Protein AF-A0A4Q4UVY7-F1 (afdb_monomer_lite)

pLDDT: mean 74.89, std 16.68, range [39.25, 94.25]

Radius of gyration: 14.24 Å; chains: 1; bounding box: 32×36×31 Å

Secondary structure (DSSP, 8-state):
--SEEETTTEEEEE-SSTTS-EEEEESS-B-TT-EEEEE--S------------SEEEEEETTTTEEEEEESS-B-TT-B----SS-TTTT--SSHHHHHHH-

Sequence (103 aa):
MDHLSIGENLFIRLCPDISKGLGMFAARKLSKGLRILTDQVTLTYESREDICKPVAWIYWNETLGAMTVHALRDIEAGEEVTLSYIQESIYLRTAEPHSRLMN

Structure (mmCIF, N/CA/C/O backbone):
data_AF-A0A4Q4UVY7-F1
#
_entry.id   AF-A0A4Q4UVY7-F1
#
loop_
_atom_site.group_PDB
_atom_site.id
_atom_site.type_symbol
_atom_site.label_atom_id
_atom_site.label_alt_id
_atom_site.label_comp_id
_atom_site.label_asym_id
_atom_site.label_entity_id
_atom_site.label_seq_id
_atom_site.pdbx_PDB_ins_code
_atom_site.Cartn_x
_atom_site.Cartn_y
_atom_site.Cartn_z
_atom_site.occupancy
_atom_site.B_iso_or_equiv
_atom_site.auth_seq_id
_atom_site.auth_comp_id
_atom_site.auth_asym_id
_atom_site.auth_atom_id
_atom_site.pdbx_PDB_model_num
ATOM 1 N N . MET A 1 1 ? 9.018 -20.700 -8.650 1.00 55.66 1 MET A N 1
ATOM 2 C CA . MET A 1 1 ? 7.971 -19.984 -7.888 1.00 55.66 1 MET A CA 1
ATOM 3 C C . MET A 1 1 ? 8.448 -18.548 -7.904 1.00 55.66 1 MET A C 1
ATOM 5 O O . MET A 1 1 ? 9.360 -18.209 -7.165 1.00 55.66 1 MET A O 1
ATOM 9 N N . ASP A 1 2 ? 7.990 -17.785 -8.894 1.00 85.62 2 ASP A N 1
ATOM 10 C CA . ASP A 1 2 ? 8.747 -16.625 -9.409 1.00 85.62 2 ASP A CA 1
ATOM 11 C C . ASP A 1 2 ? 8.333 -15.312 -8.724 1.00 85.62 2 ASP A C 1
ATOM 13 O O . ASP A 1 2 ? 8.830 -14.232 -9.036 1.00 85.62 2 ASP A O 1
ATOM 17 N N . HIS A 1 3 ? 7.399 -15.429 -7.782 1.00 86.50 3 HIS A N 1
ATOM 18 C CA . HIS A 1 3 ? 6.906 -14.381 -6.908 1.00 86.50 3 HIS A CA 1
ATOM 19 C C . HIS A 1 3 ? 6.328 -15.003 -5.626 1.00 86.50 3 HIS A C 1
ATOM 21 O O . HIS A 1 3 ? 5.965 -16.182 -5.608 1.00 86.50 3 HIS A O 1
ATOM 27 N N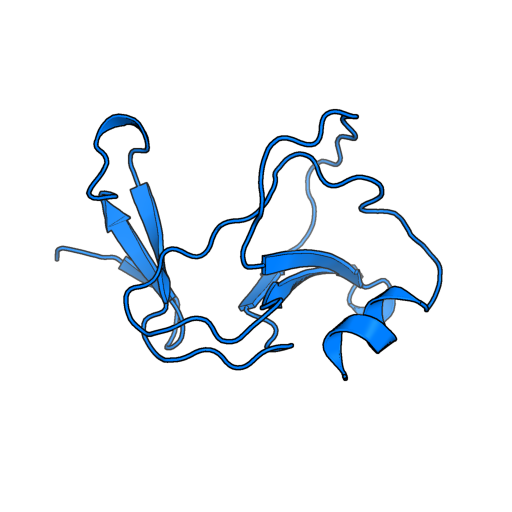 . LEU A 1 4 ? 6.223 -14.197 -4.570 1.00 90.50 4 LEU A N 1
ATOM 28 C CA . LEU A 1 4 ? 5.550 -14.532 -3.314 1.00 90.50 4 LEU A CA 1
ATOM 29 C C . LEU A 1 4 ? 4.239 -13.747 -3.220 1.00 90.50 4 LEU A C 1
ATOM 31 O O . LEU A 1 4 ? 4.269 -12.521 -3.163 1.00 90.50 4 LEU A O 1
ATOM 35 N N . SER A 1 5 ? 3.094 -14.425 -3.186 1.00 90.25 5 SER A N 1
ATOM 36 C CA . SER A 1 5 ? 1.788 -13.771 -3.025 1.00 90.25 5 SER A CA 1
ATOM 37 C C . SER A 1 5 ? 1.523 -13.395 -1.566 1.00 90.25 5 SER A C 1
ATOM 39 O O . SER A 1 5 ? 1.713 -14.211 -0.665 1.00 90.25 5 SER A O 1
ATOM 41 N N . ILE A 1 6 ? 1.038 -12.173 -1.338 1.00 86.50 6 ILE A N 1
ATOM 42 C CA . ILE A 1 6 ? 0.576 -11.684 -0.036 1.00 86.50 6 ILE A CA 1
ATOM 43 C C . ILE A 1 6 ? -0.929 -11.463 -0.140 1.00 86.50 6 ILE A C 1
ATOM 45 O O . ILE A 1 6 ? -1.411 -10.436 -0.628 1.00 86.50 6 ILE A O 1
ATOM 49 N N . GLY A 1 7 ? -1.672 -12.479 0.294 1.00 85.88 7 GLY A N 1
ATOM 50 C CA . GLY A 1 7 ? -3.112 -12.534 0.083 1.00 85.88 7 GLY A CA 1
ATOM 51 C C . GLY A 1 7 ? -3.466 -12.430 -1.403 1.00 85.88 7 GLY A C 1
ATOM 52 O O . GLY A 1 7 ? -2.773 -12.961 -2.267 1.00 85.88 7 GLY A O 1
ATOM 53 N N . GLU A 1 8 ? -4.564 -11.736 -1.688 1.00 89.25 8 GLU A N 1
ATOM 54 C CA . GLU A 1 8 ? -5.141 -11.606 -3.033 1.00 89.25 8 GLU A CA 1
ATOM 55 C C . GLU A 1 8 ? -4.842 -10.263 -3.725 1.00 89.25 8 GLU A C 1
ATOM 57 O O . GLU A 1 8 ? -5.176 -10.078 -4.896 1.00 89.25 8 GLU A O 1
ATOM 62 N N . ASN A 1 9 ? -4.252 -9.307 -3.002 1.00 89.75 9 ASN A N 1
ATOM 63 C CA . ASN A 1 9 ? -4.026 -7.944 -3.487 1.00 89.75 9 ASN A CA 1
ATOM 64 C C . ASN A 1 9 ? -2.611 -7.722 -4.007 1.00 89.75 9 ASN A C 1
ATOM 66 O O . ASN A 1 9 ? -2.410 -6.836 -4.835 1.00 89.75 9 ASN A O 1
ATOM 70 N N . LEU A 1 10 ? -1.633 -8.476 -3.503 1.00 92.12 10 LEU A N 1
ATOM 71 C CA . LEU A 1 10 ? -0.224 -8.148 -3.662 1.00 92.12 10 LEU A CA 1
ATOM 72 C C . LEU A 1 10 ? 0.622 -9.381 -3.963 1.00 92.12 10 LEU A C 1
ATOM 74 O O . LEU A 1 10 ? 0.329 -10.490 -3.516 1.00 92.12 10 LEU A O 1
ATOM 78 N N . PHE A 1 11 ? 1.727 -9.166 -4.666 1.00 93.56 11 PHE A N 1
ATOM 79 C CA . PHE A 1 11 ? 2.814 -10.131 -4.762 1.00 93.56 11 PHE A CA 1
ATOM 80 C C . PHE A 1 11 ? 4.176 -9.435 -4.735 1.00 93.56 11 PHE A C 1
ATOM 82 O O . PHE A 1 11 ? 4.314 -8.290 -5.161 1.00 93.56 11 PHE A O 1
ATOM 89 N N . ILE A 1 12 ? 5.194 -10.137 -4.245 1.00 92.81 12 ILE A N 1
ATOM 90 C CA . ILE A 1 12 ? 6.589 -9.696 -4.232 1.00 92.81 12 ILE A CA 1
ATOM 91 C C . ILE A 1 12 ? 7.346 -10.425 -5.338 1.00 92.81 12 ILE A C 1
ATOM 93 O O . ILE A 1 12 ? 7.280 -11.651 -5.426 1.00 92.81 12 ILE A O 1
ATOM 97 N N . ARG A 1 13 ? 8.098 -9.686 -6.154 1.00 93.12 13 ARG A N 1
ATOM 98 C CA . ARG A 1 13 ? 9.020 -10.241 -7.160 1.00 93.12 13 ARG A CA 1
ATOM 99 C C . ARG A 1 13 ? 10.227 -9.331 -7.354 1.00 93.12 13 ARG A C 1
ATOM 101 O O . ARG A 1 13 ? 10.242 -8.213 -6.850 1.00 93.12 13 ARG A O 1
ATOM 108 N N . LEU A 1 14 ? 11.208 -9.778 -8.134 1.00 91.81 14 LEU A N 1
ATOM 109 C CA . LEU A 1 14 ? 12.281 -8.898 -8.603 1.00 91.81 14 LEU A CA 1
ATOM 110 C C . LEU A 1 14 ? 11.697 -7.747 -9.430 1.00 91.81 14 LEU A C 1
ATOM 112 O O . LEU A 1 14 ? 10.886 -7.966 -10.336 1.00 91.81 14 LEU A O 1
ATOM 116 N N . CYS A 1 15 ? 12.104 -6.526 -9.095 1.00 87.38 15 CYS A N 1
ATOM 117 C CA . CYS A 1 15 ? 11.786 -5.352 -9.883 1.00 87.38 15 CYS A CA 1
ATOM 118 C C . CYS A 1 15 ? 12.539 -5.435 -11.225 1.00 87.38 15 CYS A C 1
ATOM 120 O O . CYS A 1 15 ? 13.713 -5.812 -11.230 1.00 87.38 15 CYS A O 1
ATOM 122 N N . PRO A 1 16 ? 11.903 -5.105 -12.369 1.00 85.94 16 PRO A N 1
ATOM 123 C CA . PRO A 1 16 ? 12.588 -5.090 -13.666 1.00 85.94 16 PRO A CA 1
ATOM 124 C C . PRO A 1 16 ? 13.813 -4.169 -13.687 1.00 85.94 16 PRO A C 1
ATOM 126 O O . PRO A 1 16 ? 14.775 -4.423 -14.408 1.00 85.94 16 PRO A O 1
ATOM 129 N N . ASP A 1 17 ? 13.776 -3.109 -12.880 1.00 84.31 17 ASP A N 1
ATOM 130 C CA . ASP A 1 17 ? 14.947 -2.303 -12.575 1.00 84.31 17 ASP A CA 1
ATOM 131 C C . ASP A 1 17 ? 15.811 -3.025 -11.534 1.00 84.31 17 ASP A C 1
ATOM 133 O O . ASP A 1 17 ? 15.518 -3.036 -10.334 1.00 84.31 17 ASP A O 1
ATOM 137 N N . ILE A 1 18 ? 16.903 -3.617 -12.014 1.00 82.19 18 ILE A N 1
ATOM 138 C CA . ILE A 1 18 ? 17.822 -4.422 -11.205 1.00 82.19 18 ILE A CA 1
ATOM 139 C C . ILE A 1 18 ? 18.479 -3.640 -10.060 1.00 82.19 18 ILE A C 1
ATOM 141 O O . ILE A 1 18 ? 18.962 -4.259 -9.116 1.00 82.19 18 ILE A O 1
ATOM 145 N N . SER A 1 19 ? 18.487 -2.301 -10.108 1.00 86.75 19 SER A N 1
ATOM 146 C CA . SER A 1 19 ? 19.036 -1.469 -9.029 1.00 86.75 19 SER A CA 1
ATOM 147 C C . SER A 1 19 ? 18.154 -1.448 -7.776 1.00 86.75 19 SER A C 1
ATOM 149 O O . SER A 1 19 ? 18.633 -1.108 -6.696 1.00 86.75 19 SER A O 1
ATOM 151 N N . LYS A 1 20 ? 16.880 -1.845 -7.903 1.00 82.25 20 LYS A N 1
ATOM 152 C CA . LYS A 1 20 ? 15.883 -1.788 -6.824 1.00 82.25 20 LYS A CA 1
ATOM 153 C C . LYS A 1 20 ? 15.738 -3.092 -6.037 1.00 82.25 20 LYS A C 1
ATOM 155 O O . LYS A 1 20 ? 15.212 -3.076 -4.929 1.00 82.25 20 LYS A O 1
ATOM 160 N N . GLY A 1 21 ? 16.193 -4.224 -6.579 1.00 90.12 21 GLY A N 1
ATOM 161 C CA . GLY A 1 21 ? 16.044 -5.533 -5.936 1.00 90.12 21 GLY A CA 1
ATOM 162 C C . GLY A 1 21 ? 14.609 -6.072 -6.000 1.00 90.12 21 GLY A C 1
ATOM 163 O O . GLY A 1 21 ? 14.055 -6.223 -7.087 1.00 90.12 21 GLY A O 1
ATOM 164 N N . LEU A 1 22 ? 14.018 -6.428 -4.853 1.00 90.44 22 LEU A N 1
ATOM 165 C CA . LEU A 1 22 ? 12.629 -6.902 -4.771 1.00 90.44 22 LEU A CA 1
ATOM 166 C C . LEU A 1 22 ? 11.654 -5.723 -4.672 1.00 90.44 22 LEU A C 1
ATOM 168 O O . LEU A 1 22 ? 11.889 -4.786 -3.918 1.00 90.44 22 LEU A O 1
ATOM 172 N N . GLY A 1 23 ? 10.535 -5.820 -5.385 1.00 88.50 23 GLY A N 1
ATOM 173 C CA . GLY A 1 23 ? 9.423 -4.876 -5.320 1.00 88.50 23 GLY A CA 1
ATOM 174 C C . GLY A 1 23 ? 8.113 -5.570 -4.950 1.00 88.50 23 GLY A C 1
ATOM 175 O O . GLY A 1 23 ? 7.959 -6.785 -5.122 1.00 88.50 23 GLY A O 1
ATOM 176 N N . MET A 1 24 ? 7.159 -4.783 -4.457 1.00 91.94 24 MET A N 1
ATOM 177 C CA . MET A 1 24 ? 5.791 -5.215 -4.176 1.00 91.94 24 MET A CA 1
ATOM 178 C C . MET A 1 24 ? 4.861 -4.696 -5.271 1.00 91.94 24 MET A C 1
ATOM 180 O O . MET A 1 24 ? 4.913 -3.523 -5.627 1.00 91.94 24 MET A O 1
ATOM 184 N N . PHE A 1 25 ? 4.005 -5.558 -5.805 1.00 93.38 25 PHE A N 1
ATOM 185 C CA . PHE A 1 25 ? 3.200 -5.270 -6.988 1.00 93.38 25 PHE A CA 1
ATOM 186 C C . PHE A 1 25 ? 1.736 -5.619 -6.756 1.00 93.38 25 PHE A C 1
ATOM 188 O O . PHE A 1 25 ? 1.422 -6.577 -6.046 1.00 93.38 25 PHE A O 1
ATOM 195 N N . ALA A 1 26 ? 0.841 -4.863 -7.387 1.00 93.38 26 ALA A N 1
ATOM 196 C CA . ALA A 1 26 ? -0.589 -5.117 -7.338 1.00 93.38 26 ALA A CA 1
ATOM 197 C C . ALA A 1 26 ? -0.944 -6.399 -8.117 1.00 93.38 26 ALA A C 1
ATOM 199 O O . ALA A 1 26 ? -0.703 -6.501 -9.319 1.00 93.38 26 ALA A O 1
ATOM 200 N N . ALA A 1 27 ? -1.537 -7.386 -7.442 1.00 92.62 27 ALA A N 1
ATOM 201 C CA . ALA A 1 27 ? -2.017 -8.632 -8.054 1.00 92.62 27 ALA A CA 1
ATOM 202 C C . ALA A 1 27 ? -3.292 -8.427 -8.885 1.00 92.62 27 ALA A C 1
ATOM 204 O O . ALA A 1 27 ? -3.577 -9.182 -9.812 1.00 92.62 27 ALA A O 1
ATOM 205 N N . ARG A 1 28 ? -4.054 -7.387 -8.549 1.00 92.56 28 ARG A N 1
ATOM 206 C CA . ARG A 1 28 ? -5.268 -6.946 -9.233 1.00 92.56 28 ARG A CA 1
ATOM 207 C C . ARG A 1 28 ? -5.352 -5.426 -9.185 1.00 92.56 28 ARG A C 1
ATOM 209 O O . ARG A 1 28 ? -4.587 -4.795 -8.463 1.00 92.56 28 ARG A O 1
ATOM 216 N N . LYS A 1 29 ? -6.333 -4.850 -9.880 1.00 93.00 29 LYS A N 1
ATOM 217 C CA . LYS A 1 29 ? -6.649 -3.430 -9.731 1.00 93.00 29 LYS A CA 1
ATOM 218 C C . LYS A 1 29 ? -7.012 -3.110 -8.275 1.00 93.00 29 LYS A C 1
ATOM 220 O O . LYS A 1 29 ? -7.882 -3.764 -7.696 1.00 93.00 29 LYS A O 1
ATOM 225 N N . LEU A 1 30 ? -6.356 -2.102 -7.707 1.00 92.62 30 LEU A N 1
ATOM 226 C CA . LEU A 1 30 ? -6.633 -1.584 -6.369 1.00 92.62 30 LEU A CA 1
ATOM 227 C C . LEU A 1 30 ? -7.283 -0.212 -6.509 1.00 92.62 30 LEU A C 1
ATOM 229 O O . LEU A 1 30 ? -6.695 0.693 -7.096 1.00 92.62 30 LEU A O 1
ATOM 233 N N . SER A 1 31 ? -8.496 -0.066 -5.986 1.00 91.81 31 SER A N 1
ATOM 234 C CA . SER A 1 31 ? -9.209 1.210 -6.013 1.00 91.81 31 SER A CA 1
ATOM 235 C C . SER A 1 31 ? -8.569 2.225 -5.071 1.00 91.81 31 SER A C 1
ATOM 237 O O . SER A 1 31 ? -8.080 1.864 -3.994 1.00 91.81 31 SER A O 1
ATOM 239 N N . LYS A 1 32 ? -8.639 3.506 -5.441 1.00 86.06 32 LYS A N 1
ATOM 240 C CA . LYS A 1 32 ? -8.285 4.614 -4.542 1.00 86.06 32 LYS A CA 1
ATOM 241 C C . LYS A 1 32 ? -8.916 4.437 -3.149 1.00 86.06 32 LYS A C 1
ATOM 243 O O . LYS A 1 32 ? -10.072 4.043 -3.019 1.00 86.06 32 LYS A O 1
ATOM 248 N N . GLY A 1 33 ? -8.143 4.733 -2.103 1.00 82.50 33 GLY A N 1
ATOM 249 C CA . GLY A 1 33 ? -8.579 4.657 -0.707 1.00 82.50 33 GLY A CA 1
ATOM 250 C C . GLY A 1 33 ? -8.528 3.254 -0.095 1.00 82.50 33 GLY A C 1
ATOM 251 O O . GLY A 1 33 ? -8.574 3.141 1.135 1.00 82.50 33 GLY A O 1
ATOM 252 N N . LEU A 1 34 ? -8.361 2.195 -0.901 1.00 85.62 34 LEU A N 1
ATOM 253 C CA . LEU A 1 34 ? -8.205 0.830 -0.398 1.00 85.62 34 LEU A CA 1
ATOM 254 C C . LEU A 1 34 ? -7.044 0.765 0.600 1.00 85.62 34 LEU A C 1
ATOM 256 O O . LEU A 1 34 ? -5.935 1.220 0.309 1.00 85.62 34 LEU A O 1
ATOM 260 N N . ARG A 1 35 ? -7.303 0.174 1.771 1.00 85.12 35 ARG A N 1
ATOM 261 C CA . ARG A 1 35 ? -6.264 -0.117 2.759 1.00 85.12 35 ARG A CA 1
ATOM 262 C C . ARG A 1 35 ? -5.474 -1.340 2.305 1.00 85.12 35 ARG A C 1
ATOM 264 O O . ARG A 1 35 ? -6.003 -2.446 2.284 1.00 85.12 35 ARG A O 1
ATOM 271 N N . ILE A 1 36 ? -4.221 -1.118 1.937 1.00 84.88 36 ILE A N 1
ATOM 272 C CA . ILE A 1 36 ? -3.311 -2.117 1.375 1.00 84.88 36 ILE A CA 1
ATOM 273 C C . ILE A 1 36 ? -2.663 -2.953 2.485 1.00 84.88 36 ILE A C 1
ATOM 275 O O . ILE A 1 36 ? -2.579 -4.172 2.370 1.00 84.88 36 ILE A O 1
ATOM 279 N N . LEU A 1 37 ? -2.219 -2.304 3.563 1.00 83.06 37 LEU A N 1
ATOM 280 C CA . LEU A 1 37 ? -1.515 -2.941 4.677 1.00 83.06 37 LEU A CA 1
ATOM 281 C C . LEU A 1 37 ? -1.954 -2.314 6.000 1.00 83.06 37 LEU A C 1
ATOM 283 O O . LEU A 1 37 ? -2.292 -1.131 6.054 1.00 83.06 37 LEU A O 1
ATOM 287 N N . THR A 1 38 ? -1.941 -3.112 7.063 1.00 76.38 38 THR A N 1
ATOM 288 C CA . THR A 1 38 ? -1.978 -2.643 8.452 1.00 76.38 38 THR A CA 1
ATOM 289 C C . THR A 1 38 ? -0.848 -3.330 9.200 1.00 76.38 38 THR A C 1
ATOM 291 O O . THR A 1 38 ? -0.772 -4.555 9.140 1.00 76.38 38 THR A O 1
ATOM 294 N N . ASP A 1 39 ? 0.014 -2.571 9.872 1.00 72.75 39 ASP A N 1
ATOM 295 C CA . ASP A 1 39 ? 1.141 -3.137 10.616 1.00 72.75 39 ASP A CA 1
ATOM 296 C C . ASP A 1 39 ? 1.445 -2.352 11.901 1.00 72.75 39 ASP A C 1
ATOM 298 O O . ASP A 1 39 ? 1.155 -1.156 12.016 1.00 72.75 39 ASP A O 1
ATOM 302 N N . GLN A 1 40 ? 2.018 -3.043 12.882 1.00 68.75 40 GLN A N 1
ATOM 303 C CA . GLN A 1 40 ? 2.472 -2.467 14.143 1.00 68.75 40 GLN A CA 1
ATOM 304 C C . GLN A 1 40 ? 3.825 -1.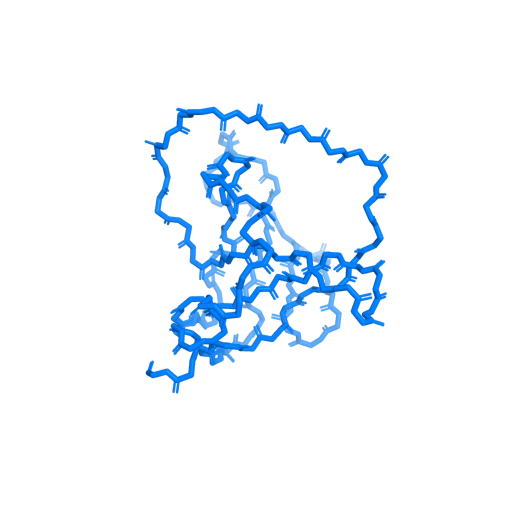778 13.936 1.00 68.75 40 GLN A C 1
ATOM 306 O O . GLN A 1 40 ? 4.753 -2.342 13.358 1.00 68.75 40 GLN A O 1
ATOM 311 N N . VAL A 1 41 ? 3.967 -0.543 14.420 1.00 59.62 41 VAL A N 1
ATOM 312 C CA . VAL A 1 41 ? 5.220 0.203 14.238 1.00 59.62 41 VAL A CA 1
ATOM 313 C C . VAL A 1 41 ? 6.229 -0.188 15.299 1.00 59.62 41 VAL A C 1
ATOM 315 O O . VAL A 1 41 ? 5.984 -0.010 16.487 1.00 59.62 41 VAL A O 1
ATOM 318 N N . THR A 1 42 ? 7.394 -0.655 14.855 1.00 56.34 42 THR A N 1
ATOM 319 C CA . THR A 1 42 ? 8.518 -0.968 15.752 1.00 56.34 42 THR A CA 1
ATOM 320 C C . THR A 1 42 ? 9.478 0.219 15.925 1.00 56.34 42 THR A C 1
ATOM 322 O O . THR A 1 42 ? 10.107 0.351 16.970 1.00 56.34 42 THR A O 1
ATOM 325 N N . LEU A 1 43 ? 9.586 1.111 14.932 1.00 50.00 43 LEU A N 1
ATOM 326 C CA . LEU A 1 43 ? 10.466 2.284 14.974 1.00 50.00 43 LEU A CA 1
ATOM 327 C C . LEU A 1 43 ? 9.886 3.429 14.137 1.00 50.00 43 LEU A C 1
ATOM 329 O O . LEU A 1 43 ? 9.439 3.213 13.012 1.00 50.00 43 LEU A O 1
ATOM 333 N N . THR A 1 44 ? 9.932 4.647 14.671 1.00 56.94 44 THR A N 1
ATOM 334 C CA . THR A 1 44 ? 9.491 5.868 13.988 1.00 56.94 44 THR A CA 1
ATOM 335 C C . THR A 1 44 ? 10.671 6.801 13.749 1.00 56.94 44 THR A C 1
ATOM 337 O O . THR A 1 44 ? 11.426 7.086 14.677 1.00 56.94 44 THR A O 1
ATOM 340 N N . TYR A 1 45 ? 10.814 7.305 12.526 1.00 53.94 45 TYR A N 1
ATOM 341 C CA . TYR A 1 45 ? 11.842 8.273 12.149 1.00 53.94 45 TYR A CA 1
ATOM 342 C C . TYR A 1 45 ? 11.223 9.353 11.256 1.00 53.94 45 TYR A C 1
ATOM 344 O O . TYR A 1 45 ? 10.430 9.037 10.372 1.00 53.94 45 TYR A O 1
ATOM 352 N N . GLU A 1 46 ? 11.570 10.617 11.498 1.00 56.06 46 GLU A N 1
ATOM 353 C CA . GLU A 1 46 ? 11.122 11.763 10.703 1.00 56.06 46 GLU A CA 1
ATOM 354 C C . GLU A 1 46 ? 12.294 12.289 9.867 1.00 56.06 46 GLU A C 1
ATOM 356 O O . GLU A 1 46 ? 13.337 12.654 10.413 1.00 56.06 46 GLU A O 1
ATOM 361 N N . SER A 1 47 ? 12.122 12.383 8.551 1.00 49.19 47 SER A N 1
ATOM 362 C CA . SER A 1 47 ? 13.039 13.109 7.666 1.00 49.19 47 SER A CA 1
ATOM 363 C C . SER A 1 47 ? 12.283 14.141 6.827 1.00 49.19 47 SER A C 1
ATOM 365 O O . SER A 1 47 ? 11.057 14.121 6.743 1.00 49.19 47 SER A O 1
ATOM 367 N N . ARG A 1 48 ? 13.023 15.115 6.284 1.00 48.97 48 ARG A N 1
ATOM 368 C CA . ARG A 1 48 ? 12.497 16.388 5.755 1.00 48.97 48 ARG A CA 1
ATOM 369 C C . ARG A 1 48 ? 12.776 16.623 4.266 1.00 48.97 48 ARG A C 1
ATOM 371 O O . ARG A 1 48 ? 12.817 17.767 3.834 1.00 48.97 48 ARG A O 1
ATOM 378 N N . GLU A 1 49 ? 12.997 15.576 3.480 1.00 49.50 49 GLU A N 1
ATOM 379 C CA . GLU A 1 49 ? 13.301 15.726 2.051 1.00 49.50 49 GLU A CA 1
ATOM 380 C C . GLU A 1 49 ? 12.314 14.954 1.175 1.00 49.50 49 GLU A C 1
ATOM 382 O O . GLU A 1 49 ? 12.208 13.731 1.247 1.00 49.50 49 GLU A O 1
ATOM 387 N N . ASP A 1 50 ? 11.593 15.700 0.340 1.00 51.72 50 ASP A N 1
ATOM 388 C CA . ASP A 1 50 ? 10.537 15.211 -0.540 1.00 51.72 50 ASP A CA 1
ATOM 389 C C . ASP A 1 50 ? 11.083 15.049 -1.969 1.00 51.72 50 ASP A C 1
ATOM 391 O O . ASP A 1 50 ? 11.345 16.031 -2.666 1.00 51.72 50 ASP A O 1
ATOM 395 N N . ILE A 1 51 ? 11.340 13.807 -2.397 1.00 50.91 51 ILE A N 1
ATOM 396 C CA . ILE A 1 51 ? 11.912 13.515 -3.731 1.00 50.91 51 ILE A CA 1
ATOM 397 C C . ILE A 1 51 ? 11.076 12.476 -4.504 1.00 50.91 51 ILE A C 1
ATOM 399 O O . ILE A 1 51 ? 11.350 12.199 -5.672 1.00 50.91 51 ILE A O 1
ATOM 403 N N . CYS A 1 52 ? 10.006 11.915 -3.929 1.00 55.44 52 CYS A N 1
ATOM 404 C CA . CYS A 1 52 ? 9.263 10.840 -4.591 1.00 55.44 52 CYS A CA 1
ATOM 405 C C . CYS A 1 52 ? 7.759 11.109 -4.655 1.00 55.44 52 CYS A C 1
ATOM 407 O O . CYS A 1 52 ? 7.161 11.579 -3.697 1.00 55.44 52 CYS A O 1
ATOM 409 N N . LYS A 1 53 ? 7.133 10.766 -5.788 1.00 68.69 53 LYS A N 1
ATOM 410 C CA . LYS A 1 53 ? 5.672 10.766 -5.967 1.00 68.69 53 LYS A CA 1
ATOM 411 C C . LYS A 1 53 ? 5.146 9.337 -5.769 1.00 68.69 53 LYS A C 1
ATOM 413 O O . LYS A 1 53 ? 5.021 8.619 -6.764 1.00 68.69 53 LYS A O 1
ATOM 418 N N . PRO A 1 54 ? 4.894 8.883 -4.528 1.00 78.19 54 PRO A N 1
ATOM 419 C CA . PRO A 1 54 ? 4.423 7.527 -4.284 1.00 78.19 54 PRO A CA 1
ATOM 420 C C . PRO A 1 54 ? 2.979 7.341 -4.755 1.00 78.19 54 PRO A C 1
ATOM 422 O O . PRO A 1 54 ? 2.213 8.299 -4.879 1.00 78.19 54 PRO A O 1
ATOM 425 N N . VAL A 1 55 ? 2.593 6.087 -4.988 1.00 81.06 55 VAL A N 1
ATOM 426 C CA . VAL A 1 55 ? 1.211 5.718 -5.357 1.00 81.06 55 VAL A CA 1
ATOM 427 C C . VAL A 1 55 ? 0.354 5.354 -4.142 1.00 81.06 55 VAL A C 1
ATOM 429 O O . VAL A 1 55 ? -0.871 5.269 -4.250 1.00 81.06 55 VAL A O 1
ATOM 432 N N . ALA A 1 56 ? 0.983 5.176 -2.980 1.00 82.12 56 ALA A N 1
ATOM 433 C CA . ALA A 1 56 ? 0.331 4.918 -1.706 1.00 82.12 56 ALA A CA 1
ATOM 434 C C . ALA A 1 56 ? 0.916 5.796 -0.579 1.00 82.12 56 ALA A C 1
ATOM 436 O O . ALA A 1 56 ? 2.061 6.246 -0.650 1.00 82.12 56 ALA A O 1
ATOM 437 N N . TRP A 1 57 ? 0.126 6.037 0.470 1.00 81.38 57 TRP A N 1
ATOM 438 C CA . TRP A 1 57 ? 0.541 6.763 1.678 1.00 81.38 57 TRP A CA 1
ATOM 439 C C . TRP A 1 57 ? 0.355 5.934 2.934 1.00 81.38 57 TRP A C 1
ATOM 441 O O . TRP A 1 57 ? -0.561 5.115 3.012 1.00 81.38 57 TRP A O 1
ATOM 451 N N . ILE A 1 58 ? 1.202 6.197 3.927 1.00 79.19 58 ILE A N 1
ATOM 452 C CA . ILE A 1 58 ? 1.129 5.575 5.246 1.00 79.19 58 ILE A CA 1
ATOM 453 C C . ILE A 1 58 ? 0.546 6.567 6.259 1.00 79.19 58 ILE A C 1
ATOM 455 O O . ILE A 1 58 ? 0.908 7.742 6.268 1.00 79.19 58 ILE A O 1
ATOM 459 N N . TYR A 1 59 ? -0.332 6.080 7.132 1.00 76.88 59 TYR A N 1
ATOM 460 C CA . TYR A 1 59 ? -0.993 6.848 8.186 1.00 76.88 59 TYR A CA 1
ATOM 461 C C . TYR A 1 59 ? -1.038 6.082 9.499 1.00 76.88 59 TYR A C 1
ATOM 463 O O . TYR A 1 59 ? -1.394 4.902 9.498 1.00 76.88 59 TYR A O 1
ATOM 471 N N . TRP A 1 60 ? -0.791 6.760 10.622 1.00 76.38 60 TRP A N 1
ATOM 472 C CA . TRP A 1 60 ? -1.062 6.188 11.941 1.00 76.38 60 TRP A CA 1
ATOM 473 C C . TRP A 1 60 ? -2.561 6.243 12.238 1.00 76.38 60 TRP A C 1
ATOM 475 O O . TRP A 1 60 ? -3.165 7.315 12.253 1.00 76.38 60 TRP A O 1
ATOM 485 N N . ASN A 1 61 ? -3.168 5.085 12.479 1.00 78.06 61 ASN A N 1
ATOM 486 C CA . ASN A 1 61 ? -4.553 4.975 12.905 1.00 78.06 61 ASN A CA 1
ATOM 487 C C . ASN A 1 61 ? -4.594 4.731 14.418 1.00 78.06 61 ASN A C 1
ATOM 489 O O . ASN A 1 61 ? -4.310 3.624 14.872 1.00 78.06 61 ASN A O 1
ATOM 493 N N . GLU A 1 62 ? -4.975 5.751 15.193 1.00 78.69 62 GLU A N 1
ATOM 494 C CA . GLU A 1 62 ? -5.017 5.657 16.660 1.00 78.69 62 GLU A CA 1
ATOM 495 C C . GLU A 1 62 ? -6.012 4.607 17.165 1.00 78.69 62 GLU A C 1
ATOM 497 O O . GLU A 1 62 ? -5.723 3.911 18.133 1.00 78.69 62 GLU A O 1
ATOM 502 N N . THR A 1 63 ? -7.153 4.435 16.490 1.00 80.06 63 THR A N 1
ATOM 503 C CA . THR A 1 63 ? -8.160 3.430 16.868 1.00 80.06 63 THR A CA 1
ATOM 504 C C . THR A 1 63 ? -7.629 2.006 16.727 1.00 80.06 63 THR A C 1
ATOM 506 O O . THR A 1 63 ? -7.953 1.147 17.542 1.00 80.06 63 THR A O 1
ATOM 509 N N . LEU A 1 64 ? -6.825 1.750 15.694 1.00 78.94 64 LEU A N 1
ATOM 510 C CA . LEU A 1 64 ? -6.211 0.444 15.454 1.00 78.94 64 LEU A CA 1
ATOM 511 C C . LEU A 1 64 ? -4.859 0.283 16.158 1.00 78.94 64 LEU A C 1
ATOM 513 O O . LEU A 1 64 ? -4.334 -0.827 16.190 1.00 78.94 64 LEU A O 1
ATOM 517 N N . GLY A 1 65 ? -4.280 1.372 16.675 1.00 77.88 65 GLY A N 1
ATOM 518 C CA . GLY A 1 65 ? -2.913 1.391 17.188 1.00 77.88 65 GLY A CA 1
ATOM 519 C C . GLY A 1 65 ? -1.904 0.878 16.158 1.00 77.88 65 GLY A C 1
ATOM 520 O O . GLY A 1 65 ? -1.031 0.091 16.507 1.00 77.88 65 GLY A O 1
ATOM 521 N N . ALA A 1 66 ? -2.075 1.228 14.879 1.00 76.81 66 ALA A N 1
ATOM 522 C CA . ALA A 1 66 ? -1.302 0.653 13.777 1.00 76.81 66 ALA A CA 1
ATOM 523 C C . ALA A 1 66 ? -1.067 1.659 12.644 1.00 76.81 66 ALA A C 1
ATOM 525 O O . ALA A 1 66 ? -1.893 2.545 12.408 1.00 76.81 66 ALA A O 1
ATOM 526 N N . MET A 1 67 ? 0.014 1.472 11.880 1.00 80.56 67 MET A N 1
ATOM 527 C CA . MET A 1 67 ? 0.163 2.141 10.588 1.00 80.56 67 MET A CA 1
ATOM 528 C C . MET A 1 67 ? -0.699 1.454 9.549 1.00 80.56 67 MET A C 1
ATOM 530 O O . MET A 1 67 ? -0.765 0.231 9.467 1.00 80.56 67 MET A O 1
ATOM 534 N N . THR A 1 68 ? -1.334 2.264 8.722 1.00 83.38 68 THR A N 1
ATOM 535 C CA . THR A 1 68 ? -2.201 1.834 7.636 1.00 83.38 68 THR A CA 1
ATOM 536 C C . THR A 1 68 ? -1.696 2.425 6.336 1.00 83.38 68 THR A C 1
ATOM 538 O O . THR A 1 68 ? -1.398 3.615 6.266 1.00 83.38 68 THR A O 1
ATOM 541 N N . VAL A 1 69 ? -1.580 1.593 5.306 1.00 84.06 69 VAL A N 1
ATOM 542 C CA . VAL A 1 69 ? -1.157 2.016 3.968 1.00 84.06 69 VAL A CA 1
ATOM 543 C C . VAL A 1 69 ? -2.381 2.112 3.073 1.00 84.06 69 VAL A C 1
ATOM 545 O O . VAL A 1 69 ? -3.161 1.164 3.017 1.00 84.06 69 VAL A O 1
ATOM 548 N N . HIS A 1 70 ? -2.547 3.222 2.359 1.00 85.81 70 HIS A N 1
ATOM 549 C CA . HIS A 1 70 ? -3.705 3.490 1.510 1.00 85.81 70 HIS A CA 1
ATOM 550 C C . HIS A 1 70 ? -3.297 3.896 0.093 1.00 85.81 70 HIS A C 1
ATOM 552 O O . HIS A 1 70 ? -2.385 4.703 -0.083 1.00 85.81 70 HIS A O 1
ATOM 558 N N . ALA A 1 71 ? -4.002 3.375 -0.914 1.00 85.00 71 ALA A N 1
ATOM 559 C CA . ALA A 1 71 ? -3.826 3.782 -2.309 1.00 85.00 71 ALA A CA 1
ATOM 560 C C . ALA A 1 71 ? -4.277 5.242 -2.522 1.00 85.00 71 ALA A C 1
ATOM 562 O O . ALA A 1 71 ? -5.395 5.607 -2.150 1.00 85.00 71 ALA A O 1
ATOM 563 N N . LEU A 1 72 ? -3.439 6.075 -3.148 1.00 82.88 72 LEU A N 1
ATOM 564 C CA . LEU A 1 72 ? -3.747 7.492 -3.428 1.00 82.88 72 LEU A CA 1
ATOM 565 C C . LEU A 1 72 ? -4.547 7.707 -4.704 1.00 82.88 72 LEU A C 1
ATOM 567 O O . LEU A 1 72 ? -5.200 8.736 -4.884 1.00 82.88 72 LEU A O 1
ATOM 571 N N . ARG A 1 73 ? -4.490 6.718 -5.583 1.00 87.19 73 ARG A N 1
ATOM 572 C CA . ARG A 1 73 ? -5.218 6.622 -6.838 1.00 87.19 73 ARG A CA 1
ATOM 573 C C . ARG A 1 73 ? -5.480 5.153 -7.127 1.00 87.19 73 ARG A C 1
ATOM 575 O O . ARG A 1 73 ? -4.987 4.288 -6.405 1.00 87.19 73 ARG A O 1
ATOM 582 N N . ASP A 1 74 ? -6.201 4.889 -8.204 1.00 90.50 74 ASP A N 1
ATOM 583 C CA . ASP A 1 74 ? -6.248 3.545 -8.758 1.00 90.50 74 ASP A CA 1
ATOM 584 C C . ASP A 1 74 ? -4.829 3.066 -9.107 1.00 90.50 74 ASP A C 1
ATOM 586 O O . ASP A 1 74 ? -4.033 3.812 -9.693 1.00 90.50 74 ASP A O 1
ATOM 590 N N . ILE A 1 75 ? -4.521 1.831 -8.714 1.00 91.25 75 ILE A N 1
ATOM 591 C CA . ILE A 1 75 ? -3.267 1.135 -9.017 1.00 91.25 75 ILE A CA 1
ATOM 592 C C . ILE A 1 75 ? -3.630 -0.053 -9.897 1.00 91.25 75 ILE A C 1
ATOM 594 O O . ILE A 1 75 ? -4.448 -0.892 -9.508 1.00 91.25 75 ILE A O 1
ATOM 598 N N . GLU A 1 76 ? -3.061 -0.105 -11.095 1.00 94.25 76 GLU A N 1
ATOM 599 C CA . GLU A 1 76 ? -3.404 -1.139 -12.068 1.00 94.25 76 GLU A CA 1
ATOM 600 C C . GLU A 1 76 ? -2.678 -2.456 -11.765 1.00 94.25 76 GLU A C 1
ATOM 602 O O . GLU A 1 76 ? -1.630 -2.491 -11.117 1.00 94.25 76 GLU A O 1
ATOM 607 N N . ALA A 1 77 ? -3.242 -3.574 -12.226 1.00 92.88 77 ALA A N 1
ATOM 608 C CA . ALA A 1 77 ? -2.625 -4.881 -12.017 1.00 92.88 77 ALA A CA 1
ATOM 609 C C . ALA A 1 77 ? -1.213 -4.926 -12.635 1.00 92.88 77 ALA A C 1
ATOM 611 O O . ALA A 1 77 ? -1.004 -4.536 -13.783 1.00 92.88 77 ALA A O 1
ATOM 612 N N . GLY A 1 78 ? -0.244 -5.424 -11.869 1.00 91.12 78 GLY A N 1
ATOM 613 C CA . GLY A 1 78 ? 1.168 -5.479 -12.247 1.00 91.12 78 GLY A CA 1
ATOM 614 C C . GLY A 1 78 ? 1.962 -4.197 -11.977 1.00 91.12 78 GLY A C 1
ATOM 615 O O . GLY A 1 78 ? 3.180 -4.213 -12.161 1.00 91.12 78 GLY A O 1
ATOM 616 N N . GLU A 1 79 ? 1.319 -3.120 -11.519 1.00 90.56 79 GLU A N 1
ATOM 617 C CA . GLU A 1 79 ? 1.991 -1.885 -11.113 1.00 90.56 79 GLU A CA 1
ATOM 618 C C . GLU A 1 79 ? 2.704 -2.051 -9.757 1.00 90.56 79 GLU A C 1
ATOM 620 O O . GLU A 1 79 ? 2.199 -2.714 -8.847 1.00 90.56 79 GLU A O 1
ATOM 625 N N . GLU A 1 80 ? 3.899 -1.463 -9.628 1.00 90.12 80 GLU A N 1
ATOM 626 C CA . GLU A 1 80 ? 4.674 -1.459 -8.382 1.00 90.12 80 GLU A CA 1
ATOM 627 C C . GLU A 1 80 ? 4.028 -0.518 -7.356 1.00 90.12 80 GLU A C 1
ATOM 629 O O . GLU A 1 80 ? 3.834 0.673 -7.610 1.00 90.12 80 GLU A O 1
ATOM 634 N N . VAL A 1 81 ? 3.715 -1.044 -6.173 1.00 87.56 81 VAL A N 1
ATOM 635 C CA . VAL A 1 81 ? 3.203 -0.254 -5.054 1.00 87.56 81 VAL A CA 1
ATOM 636 C C . VAL A 1 81 ? 4.385 0.416 -4.363 1.00 87.56 81 VAL A C 1
ATOM 638 O O . VAL A 1 81 ? 5.139 -0.220 -3.629 1.00 87.56 81 VAL A O 1
ATOM 641 N N . THR A 1 82 ? 4.536 1.717 -4.592 1.00 83.19 82 THR A N 1
ATOM 642 C CA . THR A 1 82 ? 5.598 2.542 -4.011 1.00 83.19 82 THR A CA 1
ATOM 643 C C . THR A 1 82 ? 5.088 3.403 -2.858 1.00 83.19 82 THR A C 1
ATOM 645 O O . THR A 1 82 ? 3.980 3.945 -2.893 1.00 83.19 82 THR A O 1
ATOM 648 N N . LEU A 1 83 ? 5.937 3.544 -1.841 1.00 77.94 83 LEU A N 1
ATOM 649 C CA . LEU A 1 83 ? 5.751 4.406 -0.677 1.00 77.94 83 LEU A CA 1
ATOM 650 C C . LEU A 1 83 ? 6.930 5.373 -0.607 1.00 77.94 83 LEU A C 1
ATOM 652 O O . LEU A 1 83 ? 8.043 5.014 -0.991 1.00 77.94 83 LEU A O 1
ATOM 656 N N . SER A 1 84 ? 6.702 6.584 -0.100 1.00 72.88 84 SER A N 1
ATOM 657 C CA . SER A 1 84 ? 7.822 7.434 0.294 1.00 72.88 84 SER A CA 1
ATOM 658 C C . SER A 1 84 ? 8.237 7.056 1.709 1.00 72.88 84 SER A C 1
ATOM 660 O O . SER A 1 84 ? 7.411 7.070 2.619 1.00 72.88 84 SER A O 1
ATOM 662 N N . TYR A 1 85 ? 9.518 6.743 1.900 1.00 66.94 85 TYR A N 1
ATOM 663 C CA . TYR A 1 85 ? 10.105 6.587 3.236 1.00 66.94 85 TYR A CA 1
ATOM 664 C C . TYR A 1 85 ? 10.145 7.911 4.001 1.00 66.94 85 TYR A C 1
ATOM 666 O O . TYR A 1 85 ? 10.184 7.921 5.227 1.00 66.94 85 TYR A O 1
ATOM 674 N N . ILE A 1 86 ? 10.136 9.018 3.260 1.00 62.78 86 ILE A N 1
ATOM 675 C CA . ILE A 1 86 ? 10.183 10.376 3.772 1.00 62.78 86 ILE A CA 1
ATOM 676 C C . ILE A 1 86 ? 8.863 11.035 3.389 1.00 62.78 86 ILE A C 1
ATOM 678 O O . ILE A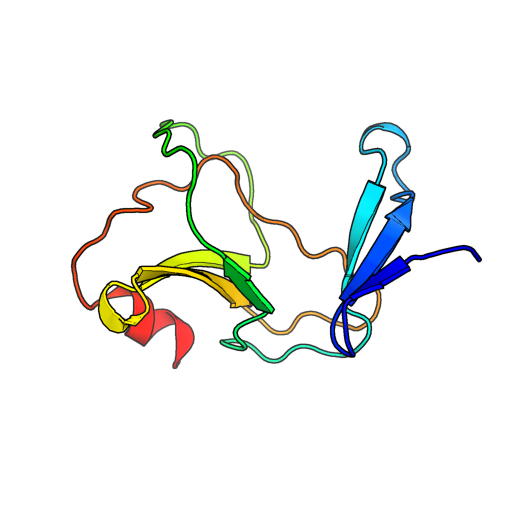 1 86 ? 8.714 11.591 2.303 1.00 62.78 86 ILE A O 1
ATOM 682 N N . GLN A 1 87 ? 7.851 10.874 4.235 1.00 60.56 87 GLN A N 1
ATOM 683 C CA . GLN A 1 87 ? 6.612 11.635 4.109 1.00 60.56 87 GLN A CA 1
ATOM 684 C C . GLN A 1 87 ? 6.696 12.821 5.063 1.00 60.56 87 GLN A C 1
ATOM 686 O O . GLN A 1 87 ? 6.839 12.623 6.273 1.00 60.56 87 GLN A O 1
ATOM 691 N N . GLU A 1 88 ? 6.561 14.043 4.537 1.00 50.84 88 GLU A N 1
ATOM 692 C CA . GLU A 1 88 ? 6.287 15.195 5.391 1.00 50.84 88 GLU A CA 1
ATOM 693 C C . GLU A 1 88 ? 5.049 14.875 6.233 1.00 50.84 88 GLU A C 1
ATOM 695 O O . GLU A 1 88 ? 3.950 14.652 5.721 1.00 50.84 88 GLU A O 1
ATOM 700 N N . SER A 1 89 ? 5.241 14.836 7.551 1.00 51.72 89 SER A N 1
ATOM 701 C CA . SER A 1 89 ? 4.190 14.677 8.553 1.00 51.72 89 SER A CA 1
ATOM 702 C C . SER A 1 89 ? 3.371 13.373 8.473 1.00 51.72 89 SER A C 1
ATOM 704 O O . SER A 1 89 ? 2.145 13.381 8.395 1.00 51.72 89 SER A O 1
ATOM 706 N N . ILE A 1 90 ? 4.029 12.225 8.679 1.00 49.84 90 ILE A N 1
ATOM 707 C CA . ILE A 1 90 ? 3.347 10.983 9.123 1.00 49.84 90 ILE A CA 1
ATOM 708 C C . ILE A 1 90 ? 2.544 11.159 10.438 1.00 49.84 90 ILE A C 1
ATOM 710 O O . ILE A 1 90 ? 1.749 10.293 10.798 1.00 49.84 90 ILE A O 1
ATOM 714 N N . TYR A 1 91 ? 2.708 12.299 11.126 1.00 45.44 91 TYR A N 1
ATOM 715 C CA . TYR A 1 91 ? 2.017 12.700 12.357 1.00 45.44 91 TYR A CA 1
ATOM 716 C C . TYR A 1 91 ? 1.045 13.881 12.203 1.00 45.44 91 TYR A C 1
ATOM 718 O O . TYR A 1 91 ? 0.855 14.638 13.161 1.00 45.44 91 TYR A O 1
ATOM 726 N N . LEU A 1 92 ? 0.399 14.081 11.050 1.00 45.50 92 LEU A N 1
ATOM 727 C CA . LEU A 1 92 ? -0.794 14.940 11.041 1.00 45.50 92 LEU A CA 1
ATOM 728 C C . LEU A 1 92 ? -1.889 14.261 11.876 1.00 45.50 92 LEU A C 1
ATOM 730 O O . LEU A 1 92 ? -2.664 13.451 11.383 1.00 45.50 92 LEU A O 1
ATOM 734 N N . ARG A 1 93 ? -1.929 14.606 13.168 1.00 45.22 93 ARG A N 1
ATOM 735 C CA . ARG A 1 93 ? -2.930 14.193 14.171 1.00 45.22 93 ARG A CA 1
ATOM 736 C C . ARG A 1 93 ? -4.331 14.752 13.894 1.00 45.22 93 ARG A C 1
ATOM 738 O O . ARG A 1 93 ? -5.222 14.626 14.726 1.00 45.22 93 ARG A O 1
ATOM 745 N N . THR A 1 94 ? -4.538 15.430 12.771 1.00 42.59 94 THR A N 1
ATOM 746 C CA . THR A 1 94 ? -5.785 16.120 12.448 1.00 42.59 94 THR A CA 1
ATOM 747 C C . THR A 1 94 ? -6.544 15.374 11.362 1.00 42.59 94 THR A C 1
ATOM 749 O O . THR A 1 94 ? -5.962 14.825 10.437 1.00 42.59 94 THR A O 1
ATOM 752 N N . ALA A 1 95 ? -7.871 15.363 11.473 1.00 48.53 95 ALA A N 1
ATOM 753 C CA . ALA A 1 95 ? -8.824 14.628 10.636 1.00 48.53 95 ALA A CA 1
ATOM 754 C C . ALA A 1 95 ? -8.835 14.993 9.129 1.00 48.53 95 ALA A C 1
ATOM 756 O O . ALA A 1 95 ? -9.646 14.468 8.367 1.00 48.53 95 ALA A O 1
ATOM 757 N N . GLU A 1 96 ? -7.953 15.882 8.673 1.00 47.09 96 GLU A N 1
ATOM 758 C CA . GLU A 1 96 ? -7.919 16.401 7.303 1.00 47.09 96 GLU A CA 1
ATOM 759 C C . GLU A 1 96 ? -7.510 15.376 6.220 1.00 47.09 96 GLU A C 1
ATOM 761 O O . GLU A 1 96 ? -8.093 15.424 5.133 1.00 47.09 96 GLU A O 1
ATOM 766 N N . PRO A 1 97 ? -6.592 14.410 6.437 1.00 52.88 97 PRO A N 1
ATOM 767 C CA . PRO A 1 97 ? -6.150 13.507 5.372 1.00 52.88 97 PRO A CA 1
ATOM 768 C C . PRO A 1 97 ? -7.218 12.511 4.912 1.00 52.88 97 PRO A C 1
ATOM 770 O O . PRO A 1 97 ? -7.268 12.183 3.727 1.00 52.88 97 PRO A O 1
ATOM 773 N N . HIS A 1 98 ? -8.111 12.069 5.807 1.00 49.59 98 HIS A N 1
ATOM 774 C CA . HIS A 1 98 ? -9.167 11.110 5.456 1.00 49.59 98 HIS A CA 1
ATOM 775 C C . HIS A 1 98 ? -10.104 11.678 4.377 1.00 49.59 98 HIS A C 1
ATOM 777 O O . HIS A 1 98 ? -10.518 10.954 3.474 1.00 49.59 98 HIS A O 1
ATOM 783 N N . SER A 1 99 ? -10.336 12.998 4.393 1.00 52.50 99 SER A N 1
ATOM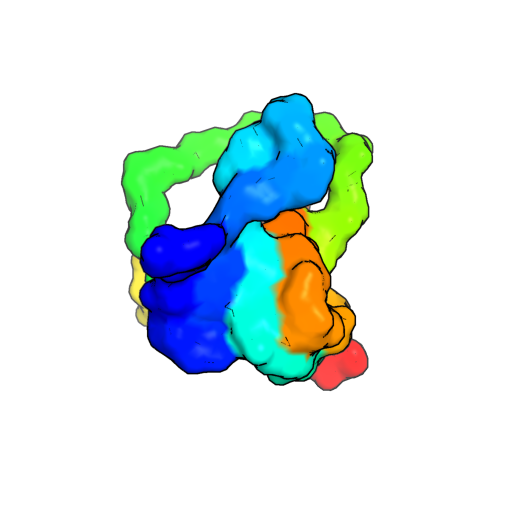 784 C CA . SER A 1 99 ? -11.116 13.691 3.361 1.00 52.50 99 SER A CA 1
ATOM 785 C C . SER A 1 99 ? -10.470 13.638 1.966 1.00 52.50 99 SER A C 1
ATOM 787 O O . SER A 1 99 ? -11.178 13.590 0.964 1.00 52.50 99 SER A O 1
ATOM 789 N N . ARG A 1 100 ? -9.132 13.568 1.869 1.00 51.94 100 ARG A N 1
ATOM 790 C CA . ARG A 1 100 ? -8.406 13.502 0.582 1.00 51.94 100 ARG A CA 1
ATOM 791 C C . ARG A 1 100 ? -8.456 12.114 -0.065 1.00 51.94 100 ARG A C 1
ATOM 793 O O . ARG A 1 100 ? -8.291 11.996 -1.282 1.00 51.94 100 ARG A O 1
ATOM 800 N N . LEU A 1 101 ? -8.698 11.074 0.735 1.00 51.72 101 LEU A N 1
ATOM 801 C CA . LEU A 1 101 ? -8.891 9.701 0.261 1.00 51.72 101 LEU A CA 1
ATOM 802 C C . LEU A 1 101 ? -10.314 9.456 -0.265 1.00 51.72 101 LEU A C 1
ATOM 804 O O . LEU A 1 101 ? -10.492 8.562 -1.085 1.00 51.72 101 LEU A O 1
ATOM 808 N N . MET A 1 102 ? -11.299 10.242 0.188 1.00 47.50 102 MET A N 1
ATOM 809 C CA . MET A 1 102 ? -12.729 10.046 -0.096 1.00 47.50 102 MET A CA 1
ATOM 810 C C . MET A 1 102 ? -13.288 10.871 -1.270 1.00 47.50 102 MET A C 1
ATOM 812 O O . MET A 1 102 ? -14.440 10.652 -1.638 1.00 47.50 102 MET A O 1
ATOM 816 N N . ASN A 1 103 ? -12.500 11.781 -1.855 1.00 39.25 103 ASN A N 1
ATOM 817 C CA . ASN A 1 103 ? -12.891 12.587 -3.026 1.00 39.25 103 ASN A CA 1
ATOM 818 C C . ASN A 1 103 ? -12.402 12.001 -4.348 1.00 39.25 103 ASN A C 1
ATOM 820 O O . ASN A 1 103 ? -11.214 11.607 -4.403 1.00 39.25 103 ASN A O 1
#

Foldseek 3Di:
DAWADDPQFWIWHADPPNVVGIFIFGQAKDAQFDFPDKAADPDDDADDDDDDDFQWEWAQDPVVNTITITGLHIGHGGHTHDYDPHDDPSPPVDPPVSVSRVD

=== Feature glossary ===
Legend for the data blocks above and below:

— What the protein is —

The amino-acid sequence is the protein's primary structure: the linear order of residues from the N-terminus to the C-terminus, written in one-letter code. Everything else here — the 3D coordinates, the secondary structure, the domain annotations — is ultimately a consequence of this string.

Functional annotations link the protein to curated databases. InterPro entries identify conserved domains and families by matching the sequence against member-database signatures (Pfam, PROSITE, CDD, …). Gene Ontology (GO) terms describe molecular function, biological process, and cellular component in a controlled vocabulary. CATH places the structure in a hierarchical fold classification (Class/Architecture/Topology/Homologous-superfamily). The organism is the source species.

— Where its atoms are —

Atomic coordinates in PDBx/mmCIF format — the same representation the Protein Data Bank distributes. Each line of the _atom_site loop places one backbone atom in Cartesian space (units: ångströms, origin: arbitrary).

The six renders are orthographic views along the three Cartesian axes in both directions. Representation (cartoon, sticks, or surface) and color scheme (sequence-rainbow or by-cha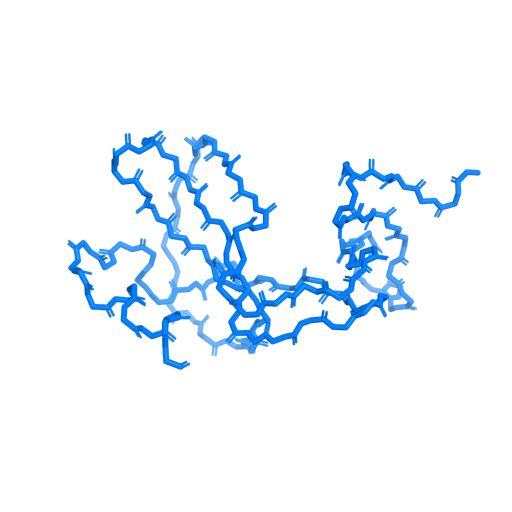in) vary across proteins so the training set covers all the common visualization conventions.

— Local backbone conformation —

Eight-state secondary structure (DSSP): H is the canonical α-helix, G the tighter 3₁₀-helix, I the wider π-helix; E/B are β-structure, T and S are turns and bends, and '-' is everything else. DSSP derives these from the pattern of main-chain N–H···O=C hydrogen bonds, not from the sequence.

Three-state secondary structure (P-SEA) collapses the eight DSSP classes into helix (a), strand (b), and coil (c). P-SEA assigns these from Cα geometry alone — distances and angles — without requiring backbone oxygens, so it works on any Cα trace.

φ (phi) and ψ (psi) are the two rotatable backbone dihedrals per residue: φ is the C(i-1)–N–Cα–C torsion, ψ is the N–Cα–C–N(i+1) torsion, both in degrees on (−180°, 180°]. α-helical residues cluster near (−60°, −45°); β-strand residues near (−120°, +130°). A Ramachandran plot is simply a scatter of (φ, ψ) for every residue.

— Global shape and packing —

The geometric summary reports three shape descriptors. Rg (radius of gyration) measures how spread out the Cα atoms are about their centre of mass; compact globular proteins have small Rg, elongated or unfolded ones large. Cα contacts (<8 Å, |i−j|>4) count long-range residue pairs in spatial proximity — high for tightly packed folds, near zero for rods or random coil. The bounding-box extents give the protein's footprint along x, y, z in Å.

SASA measures how much of the protein is reachable by solvent. It is computed by rolling a water-sized probe over the atomic surface and summing the exposed area (Å²). Per-residue SASA distinguishes core (buried, low SASA) from surface (exposed, high SASA) residues; total SASA is a whole-molecule size measure.

Plot images: a contact map (which residues are close in 3D, as an N×N binary image), a Ramachandran scatter (backbone torsion angles, revealing secondary-structure composition at a glance), and — for AlphaFold structures — a PAE heatmap (pairwise prediction confidence).

— Structural neighborhood —

A 3Di character summarizes, for each residue, the relative orientation of the Cα frame of its nearest spatial neighbor. Because it encodes fold topology rather than chemistry, 3Di alignments detect remote structural similarity that sequence alignment misses.

The Foldseek neighbor list gives the closest experimentally determined structures in the PDB, ranked by structural alignment. TM-score near 1 means near-identical fold; near 0.3 means only rough topology match. This is how one finds what a novel AlphaFold prediction most resembles in the solved-structure universe.

— Confidence and disorder —

For AlphaFold models, the B-factor field carries pLDDT — the model's own estimate of local accuracy on a 0–100 scale. Regions with pLDDT<50 should be treated as essentially unmodeled; they often correspond to intrinsically disordered segments.

Crystallographic B-factors measure how much each atom's electron density is smeared out, in Å². They rise in mobile loops and surface residues and fall in the buried interior. In AlphaFold models this column is repurposed to hold pLDDT instead.

Predicted Aligned Error (PAE) is an AlphaFold confidence matrix: entry (i, j) is the expected error in the position of residue j, in ångströms, w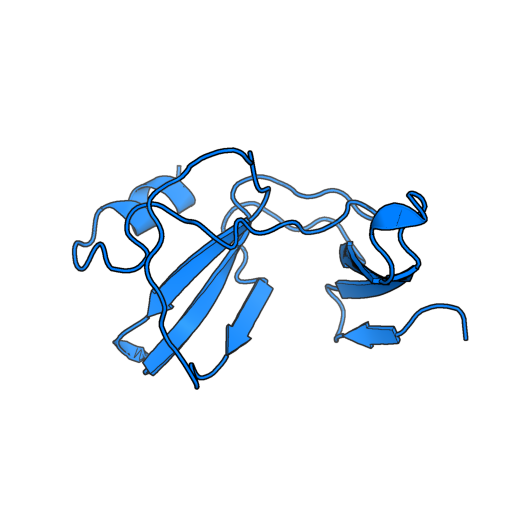hen the prediction is superimposed on the true structure at residue i. Low PAE within a block of residues means that block is internally rigid and well-predicted; high PAE between two blocks means their relative placement is uncertain even if each block individually is confident.